Protein AF-A0A4R5JSD0-F1 (afdb_monomer_lite)

Sequence (89 aa):
MATKAWWILKHPPLFNVRAGIRAEDALVHASLYLKCASATIPKAVQYTQEPGRGFAWSTQHSVEMAKALIDALLDGIEERQLNAKQFGM

Foldseek 3Di:
DDPDPPDDDPDDPPDDDPPPDDPLVVLVVLLVVLVVLLVCLVVVLVVDDPPVNVVSVVVNVVSVVVNVVSVVVNVVVVVVVVVCVVVPD

Structure (mmCIF, N/CA/C/O backbone):
data_AF-A0A4R5JSD0-F1
#
_entry.id   AF-A0A4R5JSD0-F1
#
loop_
_atom_site.group_PDB
_atom_site.id
_atom_site.type_symbol
_atom_site.label_atom_id
_atom_site.label_alt_id
_atom_site.label_comp_id
_atom_site.label_asym_id
_atom_site.label_entity_id
_atom_site.label_seq_id
_atom_site.pdbx_PDB_ins_code
_atom_site.Cartn_x
_atom_site.Cartn_y
_atom_site.Cartn_z
_atom_site.occupancy
_atom_site.B_iso_or_equiv
_atom_site.auth_seq_id
_atom_site.auth_comp_id
_atom_site.auth_asym_id
_atom_site.auth_atom_id
_atom_site.pdbx_PDB_model_num
ATOM 1 N N . MET A 1 1 ? -28.025 26.028 -12.588 1.00 40.84 1 MET A N 1
ATOM 2 C CA . MET A 1 1 ? -26.865 25.644 -13.419 1.00 40.84 1 MET A CA 1
ATOM 3 C C . MET A 1 1 ? -25.816 25.014 -12.509 1.00 40.84 1 MET A C 1
ATOM 5 O O . MET A 1 1 ? -25.156 25.736 -11.781 1.00 40.84 1 MET A O 1
ATOM 9 N N . ALA A 1 2 ? -25.752 23.680 -12.453 1.00 38.00 2 ALA A N 1
ATOM 10 C CA . ALA A 1 2 ? -24.710 22.931 -11.741 1.00 38.00 2 ALA A CA 1
ATOM 11 C C . ALA A 1 2 ? -24.625 21.518 -12.342 1.00 38.00 2 ALA A C 1
ATOM 13 O O . ALA A 1 2 ? -25.413 20.633 -12.011 1.00 38.00 2 ALA A O 1
ATOM 14 N N . THR A 1 3 ? -23.701 21.323 -13.278 1.00 47.84 3 THR A N 1
ATOM 15 C CA . THR A 1 3 ? -23.378 20.019 -13.865 1.00 47.84 3 THR A CA 1
ATOM 16 C C . THR A 1 3 ? -22.555 19.220 -12.857 1.00 47.84 3 THR A C 1
ATOM 18 O O . THR A 1 3 ? -21.337 19.360 -12.781 1.00 47.84 3 THR A O 1
ATOM 21 N N . LYS A 1 4 ? -23.229 18.401 -12.042 1.00 50.81 4 LYS A N 1
ATOM 22 C CA . LYS A 1 4 ? -22.566 17.411 -11.186 1.00 50.81 4 LYS A CA 1
ATOM 23 C C . LYS A 1 4 ? -21.938 16.341 -12.085 1.00 50.81 4 LYS A C 1
ATOM 25 O O . LYS A 1 4 ? -22.640 15.650 -12.817 1.00 50.81 4 LYS A O 1
ATOM 30 N N . ALA A 1 5 ? -20.613 16.250 -12.052 1.00 49.16 5 ALA A N 1
ATOM 31 C CA . ALA A 1 5 ? -19.821 15.251 -12.754 1.00 49.16 5 ALA A CA 1
ATOM 32 C C . ALA A 1 5 ? -20.037 13.868 -12.113 1.00 49.16 5 ALA A C 1
ATOM 34 O O . ALA A 1 5 ? -19.333 13.471 -11.191 1.00 49.16 5 ALA A O 1
ATOM 35 N N . TRP A 1 6 ? -21.041 13.138 -12.600 1.00 49.22 6 TRP A N 1
ATOM 36 C CA . TRP A 1 6 ? -21.410 11.791 -12.145 1.00 49.22 6 TRP A CA 1
ATOM 37 C C . TRP A 1 6 ? -20.497 10.667 -12.669 1.00 49.22 6 TRP A C 1
ATOM 39 O O . TRP A 1 6 ? -20.776 9.495 -12.436 1.00 49.22 6 TRP A O 1
ATOM 49 N N . TRP A 1 7 ? -19.409 10.985 -13.372 1.00 48.38 7 TRP A N 1
ATOM 50 C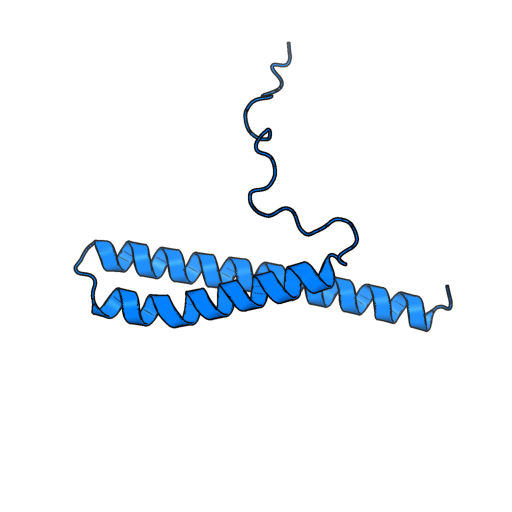 CA . TRP A 1 7 ? -18.700 9.994 -14.192 1.00 48.38 7 TRP A CA 1
ATOM 51 C C . TRP A 1 7 ? -17.440 9.395 -13.560 1.00 48.38 7 TRP A C 1
ATOM 53 O O . TRP A 1 7 ? -16.922 8.426 -14.097 1.00 48.38 7 TRP A O 1
ATOM 63 N N . ILE A 1 8 ? -16.939 9.917 -12.435 1.00 51.59 8 ILE A N 1
ATOM 64 C CA . ILE A 1 8 ? -15.597 9.521 -11.956 1.00 51.59 8 ILE A CA 1
ATOM 65 C C . ILE A 1 8 ? -15.629 8.396 -10.896 1.00 51.59 8 ILE A C 1
ATOM 67 O O . ILE A 1 8 ? -14.597 7.805 -10.608 1.00 51.59 8 ILE A O 1
ATOM 71 N N . LEU A 1 9 ? -16.786 8.012 -10.335 1.00 53.38 9 LEU A N 1
ATOM 72 C CA . LEU A 1 9 ? -16.832 7.075 -9.190 1.00 53.38 9 LEU A CA 1
ATOM 73 C C . LEU A 1 9 ? -17.934 5.996 -9.281 1.00 53.38 9 LEU A C 1
ATOM 75 O O . LEU A 1 9 ? -18.702 5.800 -8.343 1.00 53.38 9 LEU A O 1
ATOM 79 N N . LYS A 1 10 ? -18.024 5.263 -10.401 1.00 52.75 10 LYS A N 1
ATOM 80 C CA . LYS A 1 10 ? -18.880 4.058 -10.517 1.00 52.75 10 LYS A CA 1
ATOM 81 C C . LYS A 1 10 ? -18.134 2.819 -11.028 1.00 52.75 10 LYS A C 1
ATOM 83 O O . LYS A 1 10 ? -18.665 2.048 -11.820 1.00 52.75 10 LYS A O 1
ATOM 88 N N . HIS A 1 11 ? -16.924 2.582 -10.534 1.00 55.09 11 HIS A N 1
ATOM 89 C CA . HIS A 1 11 ? -16.362 1.233 -10.574 1.00 55.09 11 HIS A CA 1
ATOM 90 C C . HIS A 1 11 ? -16.576 0.585 -9.205 1.00 55.09 11 HIS A C 1
ATOM 92 O O . HIS A 1 11 ? -16.165 1.174 -8.202 1.00 55.09 11 HIS A O 1
ATOM 98 N N . PRO A 1 12 ? -17.236 -0.590 -9.128 1.00 53.62 12 PRO A N 1
ATOM 99 C CA . PRO A 1 12 ? -17.154 -1.426 -7.939 1.00 53.62 12 PRO A CA 1
ATOM 100 C C . PRO A 1 12 ? -15.675 -1.566 -7.558 1.00 53.62 12 PRO A C 1
ATOM 102 O O . PRO A 1 12 ? -14.849 -1.729 -8.463 1.00 53.62 12 PRO A O 1
ATOM 105 N N . PRO A 1 13 ? -15.315 -1.446 -6.271 1.00 57.34 13 PRO A N 1
ATOM 106 C CA . PRO A 1 13 ? -13.919 -1.503 -5.868 1.00 57.34 13 PRO A CA 1
ATOM 107 C C . PRO A 1 13 ? -13.300 -2.807 -6.377 1.00 57.34 13 PRO A C 1
ATOM 109 O O . PRO A 1 13 ? -13.847 -3.886 -6.153 1.00 57.34 13 PRO A O 1
ATOM 112 N N . LEU A 1 14 ? -12.165 -2.691 -7.076 1.00 48.50 14 LEU A N 1
ATOM 113 C CA . LEU A 1 14 ? -11.430 -3.823 -7.658 1.00 48.50 14 LEU A CA 1
ATOM 114 C C . LEU A 1 14 ? -11.112 -4.895 -6.601 1.00 48.50 14 LEU A C 1
ATOM 116 O O . LEU A 1 14 ? -11.077 -6.085 -6.899 1.00 48.50 14 LEU A O 1
ATOM 120 N N . PHE A 1 15 ? -10.947 -4.457 -5.353 1.00 53.53 15 PHE A N 1
ATOM 121 C CA . PHE A 1 15 ? -10.815 -5.300 -4.179 1.00 53.53 15 PHE A CA 1
ATOM 122 C C . PHE A 1 15 ? -12.013 -5.050 -3.263 1.00 53.53 15 PHE A C 1
ATOM 124 O O . PHE A 1 15 ? -12.077 -4.033 -2.573 1.00 53.53 15 PHE A O 1
ATOM 131 N N . ASN A 1 16 ? -12.976 -5.971 -3.253 1.00 58.09 16 ASN A N 1
ATOM 132 C CA . ASN A 1 16 ? -13.990 -5.991 -2.209 1.00 58.09 16 ASN A CA 1
ATOM 133 C C . ASN A 1 16 ? -13.428 -6.807 -1.045 1.00 58.09 16 ASN A C 1
ATOM 135 O O . ASN A 1 16 ? -13.346 -8.035 -1.116 1.00 58.09 16 ASN A O 1
ATOM 139 N N . VAL A 1 17 ? -12.989 -6.123 0.010 1.00 59.66 17 VAL A N 1
ATOM 140 C CA . VAL A 1 17 ? -12.671 -6.789 1.270 1.00 59.66 17 VAL A CA 1
ATOM 141 C C . VAL A 1 17 ? -13.959 -7.484 1.717 1.00 59.66 17 VAL A C 1
ATOM 143 O O . VAL A 1 17 ? -15.012 -6.850 1.770 1.00 59.66 17 VAL A O 1
ATOM 146 N N . ARG A 1 18 ? -13.906 -8.798 1.968 1.00 63.22 18 ARG A N 1
ATOM 147 C CA . ARG A 1 18 ? -15.073 -9.590 2.386 1.00 63.22 18 ARG A CA 1
ATOM 148 C C . ARG A 1 18 ? -15.840 -8.822 3.468 1.00 63.22 18 ARG A C 1
ATOM 150 O O . ARG A 1 18 ? -15.232 -8.397 4.450 1.00 63.22 18 ARG A O 1
ATOM 157 N N . ALA A 1 19 ? -17.148 -8.632 3.285 1.00 61.09 19 ALA A N 1
ATOM 158 C CA . ALA A 1 19 ? -17.966 -7.943 4.279 1.00 61.09 19 ALA A CA 1
ATOM 159 C C . ALA A 1 19 ? -17.736 -8.574 5.665 1.00 61.09 19 ALA A C 1
ATOM 161 O O . ALA A 1 19 ? -17.803 -9.797 5.812 1.00 61.09 19 ALA A O 1
ATOM 162 N N . GLY A 1 20 ? -17.407 -7.735 6.652 1.00 64.88 20 GLY A N 1
ATOM 163 C CA . GLY A 1 20 ? -17.093 -8.159 8.019 1.00 64.88 20 GLY A CA 1
ATOM 164 C C . GLY A 1 20 ? -15.603 -8.275 8.366 1.00 64.88 20 GLY A C 1
ATOM 165 O O . GLY A 1 20 ? -15.298 -8.558 9.519 1.00 64.88 20 GLY A O 1
ATOM 166 N N . ILE A 1 21 ? -14.673 -8.042 7.435 1.00 72.12 21 ILE A N 1
ATOM 167 C CA . ILE A 1 21 ? -13.249 -7.881 7.782 1.00 7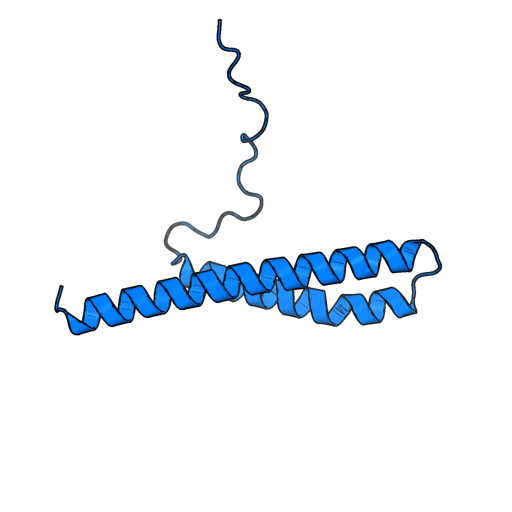2.12 21 ILE A CA 1
ATOM 168 C C . ILE A 1 21 ? -13.026 -6.463 8.317 1.00 72.12 21 ILE A C 1
ATOM 170 O O . ILE A 1 21 ? -13.575 -5.492 7.786 1.00 72.12 21 ILE A O 1
ATOM 174 N N . ARG A 1 22 ? -12.221 -6.335 9.376 1.00 80.38 22 ARG A N 1
ATOM 175 C CA . ARG A 1 22 ? -11.904 -5.033 9.970 1.00 80.38 22 ARG A CA 1
ATOM 176 C C . ARG A 1 22 ? -11.037 -4.239 8.993 1.00 80.38 22 ARG A C 1
ATOM 178 O O . ARG A 1 22 ? -10.160 -4.792 8.335 1.00 80.38 22 ARG A O 1
ATOM 185 N N . ALA A 1 23 ? -11.263 -2.929 8.914 1.00 83.69 23 ALA A N 1
ATOM 186 C CA . ALA A 1 23 ? -10.488 -2.057 8.028 1.00 83.69 23 ALA A CA 1
ATOM 187 C C . ALA A 1 23 ? -8.973 -2.144 8.302 1.00 83.69 23 ALA A C 1
ATOM 189 O O . ALA A 1 23 ? -8.182 -2.133 7.367 1.00 83.69 23 ALA A O 1
ATOM 190 N N . GLU A 1 24 ? -8.590 -2.303 9.570 1.00 88.25 24 GLU A N 1
ATOM 191 C CA . GLU A 1 24 ? -7.211 -2.524 10.019 1.00 88.25 24 GLU A CA 1
ATOM 192 C C . GLU A 1 24 ? -6.573 -3.754 9.354 1.00 88.25 24 GLU A C 1
ATOM 194 O O . GLU A 1 24 ? -5.521 -3.634 8.732 1.00 88.25 24 GLU A O 1
ATOM 199 N N . ASP A 1 25 ? -7.248 -4.908 9.375 1.00 87.06 25 ASP A N 1
ATOM 200 C CA . ASP A 1 25 ? -6.733 -6.148 8.777 1.00 87.06 25 ASP A CA 1
ATOM 201 C C . ASP A 1 25 ? -6.512 -5.973 7.262 1.00 87.06 25 ASP A C 1
ATOM 203 O O . ASP A 1 25 ? -5.494 -6.389 6.704 1.00 87.06 25 ASP A O 1
ATOM 207 N N . ALA A 1 26 ? -7.441 -5.290 6.583 1.00 88.88 26 ALA A N 1
ATOM 208 C CA . ALA A 1 26 ? -7.310 -4.975 5.163 1.00 88.88 26 ALA A CA 1
ATOM 209 C C . ALA A 1 26 ? -6.121 -4.041 4.873 1.00 88.88 26 ALA A C 1
ATOM 211 O O . ALA A 1 26 ? -5.390 -4.261 3.903 1.00 88.88 26 ALA A O 1
ATOM 212 N N . LEU A 1 27 ? -5.904 -3.025 5.714 1.00 91.75 27 LEU A N 1
ATOM 213 C CA . LEU A 1 27 ? -4.778 -2.097 5.602 1.00 91.75 27 LEU A CA 1
ATOM 214 C C . LEU A 1 27 ? -3.434 -2.797 5.852 1.00 91.75 27 LEU A C 1
ATOM 216 O O . LEU A 1 27 ? -2.477 -2.545 5.118 1.00 91.75 27 LEU A O 1
ATOM 220 N N . VAL A 1 28 ? -3.365 -3.739 6.797 1.00 91.38 28 VAL A N 1
ATOM 221 C CA . VAL A 1 28 ? -2.171 -4.573 7.027 1.00 91.38 28 VAL A CA 1
ATOM 222 C C . VAL A 1 28 ? -1.816 -5.376 5.772 1.00 91.38 28 VAL A C 1
ATOM 224 O O . VAL A 1 28 ? -0.660 -5.375 5.337 1.00 91.38 28 VAL A O 1
ATOM 227 N N . HIS A 1 29 ? -2.802 -6.015 5.134 1.00 90.62 29 HIS A N 1
ATOM 228 C CA . HIS A 1 29 ? -2.580 -6.743 3.882 1.00 90.62 29 HIS A CA 1
ATOM 229 C C . HIS A 1 29 ? -2.161 -5.820 2.732 1.00 90.62 29 HIS A C 1
ATOM 231 O O . HIS A 1 29 ? -1.250 -6.156 1.974 1.00 90.62 29 HIS A O 1
ATOM 237 N N . ALA A 1 30 ? -2.770 -4.639 2.615 1.00 92.50 30 ALA A N 1
ATOM 238 C CA . ALA A 1 30 ? -2.375 -3.650 1.618 1.00 92.50 30 ALA A CA 1
ATOM 239 C C . ALA A 1 30 ? -0.923 -3.173 1.827 1.00 92.50 30 ALA A C 1
ATOM 241 O O . ALA A 1 30 ? -0.149 -3.137 0.869 1.00 92.50 30 ALA A O 1
ATOM 242 N N . SER A 1 31 ? -0.511 -2.905 3.074 1.00 94.00 31 SER A N 1
ATOM 243 C CA . SER A 1 31 ? 0.879 -2.561 3.416 1.00 94.00 31 SER A CA 1
ATOM 244 C C . SER A 1 31 ? 1.847 -3.689 3.036 1.00 94.00 31 SER A C 1
ATOM 246 O O . SER A 1 31 ? 2.919 -3.431 2.483 1.00 94.00 31 SER A O 1
ATOM 248 N N . LEU A 1 32 ? 1.462 -4.955 3.250 1.00 93.62 32 LEU A N 1
ATOM 249 C CA . LEU A 1 32 ? 2.253 -6.112 2.821 1.00 93.62 32 LEU A CA 1
ATOM 250 C C . LEU A 1 32 ? 2.436 -6.154 1.295 1.00 93.62 32 LEU A C 1
ATOM 252 O O . LEU A 1 32 ? 3.563 -6.324 0.831 1.00 93.62 32 LEU A O 1
ATOM 256 N N . TYR A 1 33 ? 1.375 -5.944 0.510 1.00 93.88 33 TYR A N 1
ATOM 257 C CA . TYR A 1 33 ? 1.484 -5.917 -0.953 1.00 93.88 33 TYR A CA 1
ATOM 258 C C . TYR A 1 33 ? 2.388 -4.788 -1.454 1.00 93.88 33 TYR A C 1
ATOM 260 O O . TYR A 1 33 ? 3.190 -5.007 -2.362 1.00 93.88 33 TYR A O 1
ATOM 268 N N . LEU A 1 34 ? 2.324 -3.607 -0.834 1.00 96.12 34 LEU A N 1
ATOM 269 C CA . LEU A 1 34 ? 3.216 -2.495 -1.172 1.00 96.12 34 LEU A CA 1
ATOM 270 C C . LEU A 1 34 ? 4.679 -2.803 -0.822 1.00 96.12 34 LEU A C 1
ATOM 272 O O . LEU A 1 34 ? 5.570 -2.489 -1.610 1.00 96.12 34 LEU A O 1
ATOM 276 N N . LYS A 1 35 ? 4.945 -3.488 0.300 1.00 94.31 35 LYS A N 1
ATOM 277 C CA . LYS A 1 35 ? 6.296 -3.989 0.623 1.00 94.31 35 LYS A CA 1
ATOM 278 C C . LYS A 1 35 ? 6.796 -4.967 -0.441 1.00 94.31 35 LYS A C 1
ATOM 280 O O . LYS A 1 35 ? 7.937 -4.852 -0.884 1.00 94.31 35 LYS A O 1
ATOM 285 N N . CYS A 1 36 ? 5.949 -5.900 -0.881 1.00 94.75 36 CYS A N 1
ATOM 286 C CA . CYS A 1 36 ? 6.294 -6.829 -1.956 1.00 94.75 36 CYS A CA 1
ATOM 287 C C . CYS A 1 36 ? 6.604 -6.090 -3.265 1.00 94.75 36 CYS A C 1
ATOM 289 O O . CYS A 1 36 ? 7.629 -6.366 -3.883 1.00 94.75 36 CYS A O 1
ATOM 291 N N . ALA A 1 37 ? 5.773 -5.121 -3.658 1.00 94.81 37 ALA A N 1
ATOM 292 C CA . ALA A 1 37 ? 6.006 -4.308 -4.850 1.00 94.81 37 ALA A CA 1
ATOM 293 C C . ALA A 1 37 ? 7.352 -3.565 -4.765 1.00 94.81 37 ALA A C 1
ATOM 295 O O . ALA A 1 37 ? 8.188 -3.713 -5.658 1.00 94.81 37 ALA A O 1
ATOM 296 N N . SER A 1 38 ? 7.609 -2.880 -3.647 1.00 94.88 38 SER A N 1
ATOM 297 C CA . SER A 1 38 ? 8.861 -2.158 -3.383 1.00 94.88 38 SER A CA 1
ATOM 298 C C . SER A 1 38 ? 10.101 -3.063 -3.465 1.00 94.88 38 SER A C 1
ATOM 300 O O . SER A 1 38 ? 11.127 -2.671 -4.010 1.00 94.88 38 SER A O 1
ATOM 302 N N . ALA A 1 39 ? 10.006 -4.325 -3.033 1.00 94.50 39 ALA A N 1
ATOM 303 C CA . ALA A 1 39 ? 11.109 -5.284 -3.147 1.00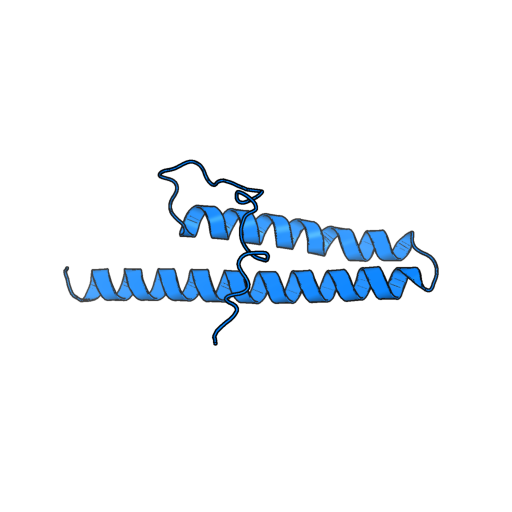 94.50 39 ALA A CA 1
ATOM 304 C C . ALA A 1 39 ? 11.389 -5.755 -4.592 1.00 94.50 39 ALA A C 1
ATOM 306 O O . ALA A 1 39 ? 12.475 -6.267 -4.883 1.00 94.50 39 ALA A O 1
ATOM 307 N N . THR A 1 40 ? 10.419 -5.623 -5.502 1.00 94.50 40 THR A N 1
ATOM 308 C CA . THR A 1 40 ? 10.533 -6.105 -6.892 1.00 94.50 40 THR A CA 1
ATOM 309 C C . THR A 1 40 ? 10.979 -5.032 -7.878 1.00 94.50 40 THR A C 1
ATOM 311 O O . THR A 1 40 ? 11.676 -5.352 -8.841 1.00 94.50 40 THR A O 1
ATOM 314 N N . ILE A 1 41 ? 10.651 -3.762 -7.638 1.00 93.81 41 ILE A N 1
ATOM 315 C CA . ILE A 1 41 ? 10.948 -2.672 -8.576 1.00 93.81 41 ILE A CA 1
ATOM 316 C C . ILE A 1 41 ? 12.460 -2.443 -8.772 1.00 93.81 41 ILE A C 1
ATOM 318 O O . ILE A 1 41 ? 12.873 -2.332 -9.928 1.00 93.81 41 ILE A O 1
ATOM 322 N N . PRO A 1 42 ? 13.332 -2.486 -7.739 1.00 93.06 42 PRO A N 1
ATOM 323 C CA . PRO A 1 42 ? 14.780 -2.405 -7.944 1.00 93.06 42 PRO A CA 1
ATOM 324 C C . PRO A 1 42 ? 15.317 -3.515 -8.852 1.00 93.06 42 PRO A C 1
ATOM 326 O O . PRO A 1 42 ? 16.235 -3.283 -9.636 1.00 93.06 42 PRO A O 1
ATOM 329 N N . LYS A 1 43 ? 14.720 -4.715 -8.795 1.00 93.56 43 LYS A N 1
ATOM 330 C CA . LYS A 1 43 ? 15.048 -5.805 -9.723 1.00 93.56 43 LYS A CA 1
ATOM 331 C C . LYS A 1 43 ? 14.540 -5.483 -11.124 1.00 93.56 43 LYS A C 1
ATOM 333 O O . LYS A 1 43 ? 15.292 -5.641 -12.074 1.00 93.56 43 LYS A O 1
ATOM 338 N N . ALA A 1 44 ? 13.318 -4.971 -11.268 1.00 91.81 44 ALA A N 1
ATOM 339 C CA . ALA A 1 44 ? 12.771 -4.574 -12.567 1.00 91.81 44 ALA A CA 1
ATOM 340 C C . ALA A 1 44 ? 13.640 -3.516 -13.277 1.00 91.81 44 ALA A C 1
ATOM 342 O O . ALA A 1 44 ? 13.868 -3.618 -14.483 1.00 91.81 44 ALA A O 1
ATOM 343 N N . VAL A 1 45 ? 14.208 -2.557 -12.535 1.00 94.44 45 VAL A N 1
ATOM 344 C CA . VAL A 1 45 ? 15.139 -1.545 -13.070 1.00 94.44 45 VAL A CA 1
ATOM 345 C C . VAL A 1 45 ? 16.378 -2.185 -13.712 1.00 94.44 45 VAL A C 1
ATOM 347 O O . VAL A 1 45 ? 16.838 -1.706 -14.750 1.00 94.44 45 VAL A O 1
ATOM 350 N N . GLN A 1 46 ? 16.894 -3.287 -13.153 1.00 93.94 46 GLN A N 1
ATOM 351 C CA . GLN A 1 46 ? 18.069 -3.991 -13.692 1.00 93.94 46 GLN A CA 1
ATOM 352 C C . GLN A 1 46 ? 17.812 -4.580 -15.086 1.00 93.94 46 GLN A C 1
ATOM 354 O O . GLN A 1 46 ? 18.734 -4.645 -15.895 1.00 93.94 46 GLN A O 1
ATOM 359 N N . TYR A 1 47 ? 16.566 -4.959 -15.383 1.00 93.69 47 TYR A N 1
ATOM 360 C CA . TYR A 1 47 ? 16.163 -5.552 -16.664 1.00 93.69 47 TYR A CA 1
ATOM 361 C C . TYR A 1 47 ? 15.529 -4.545 -17.635 1.00 93.69 47 TYR A C 1
ATOM 363 O O . TYR A 1 47 ? 15.098 -4.928 -18.721 1.00 93.69 47 TYR A O 1
ATOM 371 N N . THR A 1 48 ? 15.470 -3.262 -17.268 1.00 94.56 48 THR A N 1
ATOM 372 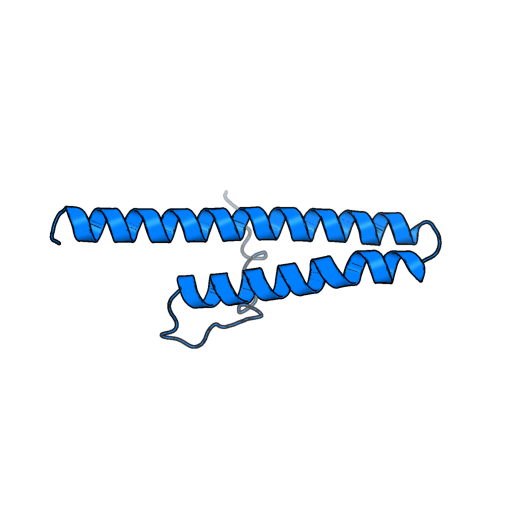C CA . THR A 1 48 ? 14.824 -2.215 -18.069 1.00 94.56 48 THR A CA 1
ATOM 373 C C . THR A 1 48 ? 15.865 -1.253 -18.642 1.00 94.56 48 THR A C 1
ATOM 375 O O . THR A 1 48 ? 16.766 -0.811 -17.928 1.00 94.56 48 THR A O 1
ATOM 378 N N . GLN A 1 49 ? 15.738 -0.917 -19.929 1.00 93.75 49 GLN A N 1
ATOM 379 C CA . GLN A 1 49 ? 16.555 0.106 -20.596 1.00 93.75 49 GLN A CA 1
ATOM 380 C C . GLN A 1 49 ? 15.923 1.498 -20.462 1.00 93.75 49 GLN A C 1
ATOM 382 O O . GLN A 1 49 ? 14.734 1.626 -20.167 1.00 93.75 49 GLN A O 1
ATOM 387 N N . GLU A 1 50 ? 16.697 2.553 -20.704 1.00 92.69 50 GLU A N 1
ATOM 388 C CA . GLU A 1 50 ? 16.148 3.913 -20.767 1.00 92.69 50 GLU A CA 1
ATOM 389 C C . GLU A 1 50 ? 15.192 4.086 -21.962 1.00 92.69 50 GLU A C 1
ATOM 391 O O . GLU A 1 50 ? 15.427 3.489 -23.016 1.00 92.69 50 GLU A O 1
ATOM 396 N N . PRO A 1 51 ? 14.111 4.884 -21.830 1.00 88.94 51 PRO A N 1
ATOM 397 C CA . PRO A 1 51 ? 13.716 5.706 -20.670 1.00 88.94 51 PRO A CA 1
ATOM 398 C C . PRO A 1 51 ? 12.907 4.948 -19.596 1.00 88.94 51 PRO A C 1
ATOM 400 O O . PRO A 1 51 ? 12.429 5.538 -18.626 1.00 88.94 51 PRO A O 1
ATOM 403 N N . GLY A 1 52 ? 12.709 3.636 -19.762 1.00 91.81 52 GLY A N 1
ATOM 404 C CA . GLY A 1 52 ? 11.821 2.827 -18.925 1.00 91.81 52 GLY A CA 1
ATOM 405 C C . GLY A 1 52 ? 12.220 2.759 -17.448 1.00 91.81 52 GLY A C 1
ATOM 406 O O . GLY A 1 52 ? 11.360 2.561 -16.588 1.00 91.81 52 GLY A O 1
ATOM 407 N N . ARG A 1 53 ? 13.499 2.990 -17.122 1.00 94.31 53 ARG A N 1
ATOM 408 C CA . ARG A 1 53 ? 13.958 3.070 -15.727 1.00 94.31 53 ARG A CA 1
ATOM 409 C C . ARG A 1 53 ? 13.326 4.240 -14.983 1.00 94.31 53 ARG A C 1
ATOM 411 O O . ARG A 1 53 ? 12.973 4.078 -13.819 1.00 94.31 53 ARG A O 1
ATOM 418 N N . GLY A 1 54 ? 13.115 5.377 -15.649 1.00 94.44 54 GLY A N 1
ATOM 419 C CA . GLY A 1 54 ? 12.411 6.521 -15.064 1.00 94.44 54 GLY A CA 1
ATOM 420 C C . GLY A 1 54 ? 10.986 6.167 -14.627 1.00 94.44 54 GLY A C 1
ATOM 421 O O . GLY A 1 54 ? 10.566 6.526 -13.527 1.00 94.44 54 GLY A O 1
ATOM 422 N N . PHE A 1 55 ? 10.263 5.380 -15.430 1.00 94.31 55 PHE A N 1
ATOM 423 C CA . PHE A 1 55 ? 8.921 4.903 -15.074 1.00 94.31 55 PHE A CA 1
ATOM 424 C C . PHE A 1 55 ? 8.941 3.923 -13.897 1.00 94.31 55 PHE A C 1
ATOM 426 O O . PHE A 1 55 ? 8.093 4.012 -13.005 1.00 94.31 55 PHE A O 1
ATOM 433 N N . ALA A 1 56 ? 9.926 3.023 -13.852 1.00 94.50 56 ALA A N 1
ATOM 434 C CA . ALA A 1 56 ? 10.101 2.107 -12.730 1.00 94.50 56 ALA A CA 1
ATOM 435 C C . ALA A 1 56 ? 10.391 2.868 -11.422 1.00 94.50 56 ALA A C 1
ATOM 437 O O . ALA A 1 56 ? 9.734 2.619 -10.414 1.00 94.50 56 ALA A O 1
ATOM 438 N N . TRP A 1 57 ? 11.281 3.864 -11.444 1.00 93.69 57 TRP A N 1
ATOM 439 C CA . TRP A 1 57 ? 11.556 4.709 -10.276 1.00 93.69 57 TRP A CA 1
ATOM 440 C C . TRP A 1 57 ? 10.359 5.563 -9.851 1.00 93.69 57 TRP A C 1
ATOM 442 O O . TRP A 1 57 ? 10.077 5.679 -8.660 1.00 93.69 57 TRP A O 1
ATOM 452 N N . SER A 1 58 ? 9.602 6.112 -10.802 1.00 95.38 58 SER A N 1
ATOM 453 C CA . SER A 1 58 ? 8.357 6.829 -10.496 1.00 95.38 58 SER A CA 1
ATOM 454 C C . SER A 1 58 ? 7.319 5.913 -9.829 1.00 95.38 58 SER A C 1
ATOM 456 O O . SER A 1 58 ? 6.637 6.316 -8.881 1.00 95.38 58 SER A O 1
ATOM 458 N N . THR A 1 59 ? 7.255 4.650 -10.259 1.00 95.25 59 THR A N 1
ATOM 459 C CA . THR A 1 59 ? 6.403 3.630 -9.635 1.00 95.25 59 THR A CA 1
ATOM 460 C C . THR A 1 59 ? 6.879 3.302 -8.220 1.00 95.25 59 THR A C 1
ATOM 462 O O . THR A 1 59 ? 6.055 3.258 -7.311 1.00 95.25 59 THR A O 1
ATOM 465 N N . GLN A 1 60 ? 8.193 3.144 -8.006 1.00 95.56 60 GLN A N 1
ATOM 466 C CA . GLN A 1 60 ? 8.779 2.926 -6.676 1.00 95.56 60 GLN A CA 1
ATOM 467 C C . GLN A 1 60 ? 8.361 4.030 -5.707 1.00 95.56 60 GLN A C 1
ATOM 469 O O . GLN A 1 60 ? 7.839 3.745 -4.632 1.00 95.56 60 GLN A O 1
ATOM 474 N N . HIS A 1 61 ? 8.522 5.286 -6.120 1.00 96.12 61 HIS A N 1
ATOM 475 C CA . HIS A 1 61 ? 8.169 6.423 -5.282 1.00 96.12 61 HIS A CA 1
ATOM 476 C C . HIS A 1 61 ? 6.667 6.456 -4.959 1.00 96.12 61 HIS A C 1
ATOM 478 O O . HIS A 1 61 ? 6.269 6.691 -3.821 1.00 96.12 61 HIS A O 1
ATOM 484 N N . SER A 1 62 ? 5.816 6.139 -5.939 1.00 97.25 62 SER A N 1
ATOM 485 C 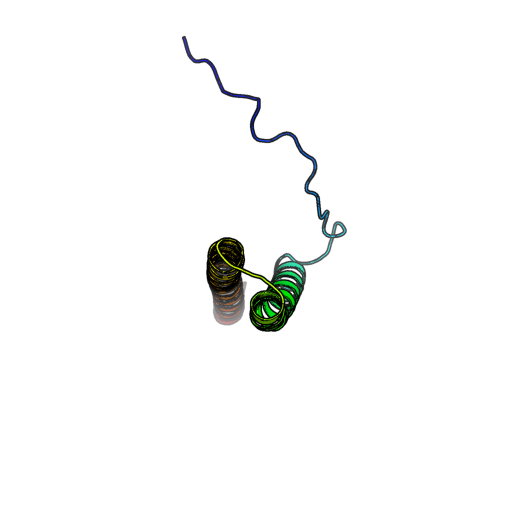CA . SER A 1 62 ? 4.366 6.044 -5.725 1.00 97.25 62 SER A CA 1
ATOM 486 C C . SER A 1 62 ? 3.998 4.945 -4.716 1.00 97.25 62 SER A C 1
ATOM 488 O O . SER A 1 62 ? 3.117 5.144 -3.880 1.00 97.25 62 SER A O 1
ATOM 490 N N . VAL A 1 63 ? 4.690 3.800 -4.757 1.00 97.12 63 VAL A N 1
ATOM 491 C CA . VAL A 1 63 ? 4.510 2.688 -3.808 1.00 97.12 63 VAL A CA 1
ATOM 492 C C . VAL A 1 63 ? 4.950 3.081 -2.398 1.00 97.12 63 VAL A C 1
ATOM 494 O O . VAL A 1 63 ? 4.238 2.794 -1.436 1.00 97.12 63 VAL A O 1
ATOM 497 N N . GLU A 1 64 ? 6.091 3.758 -2.264 1.00 95.75 64 GLU A N 1
ATOM 498 C CA . GLU A 1 64 ? 6.593 4.262 -0.980 1.00 95.75 64 GLU A CA 1
ATOM 499 C C . GLU A 1 64 ? 5.615 5.254 -0.346 1.00 95.75 64 GLU A C 1
ATOM 501 O O . GLU A 1 64 ? 5.261 5.109 0.826 1.00 95.75 64 GLU A O 1
ATOM 506 N N . MET A 1 65 ? 5.103 6.201 -1.136 1.00 97.44 65 MET A N 1
ATOM 507 C CA . MET A 1 65 ? 4.115 7.175 -0.673 1.00 97.44 65 MET A CA 1
ATOM 508 C C . MET A 1 65 ? 2.797 6.516 -0.266 1.00 97.44 65 MET A C 1
ATOM 510 O O . MET A 1 65 ? 2.253 6.830 0.793 1.00 97.44 65 MET A O 1
ATOM 514 N N . ALA A 1 66 ? 2.294 5.566 -1.060 1.00 97.44 66 ALA A N 1
ATOM 515 C CA . ALA A 1 66 ? 1.097 4.811 -0.702 1.00 97.44 66 ALA A CA 1
ATOM 516 C C . ALA A 1 66 ? 1.289 4.040 0.611 1.00 97.44 66 ALA A C 1
ATOM 518 O O . ALA A 1 66 ? 0.383 4.001 1.443 1.00 97.44 66 ALA A O 1
ATOM 519 N N . LYS A 1 67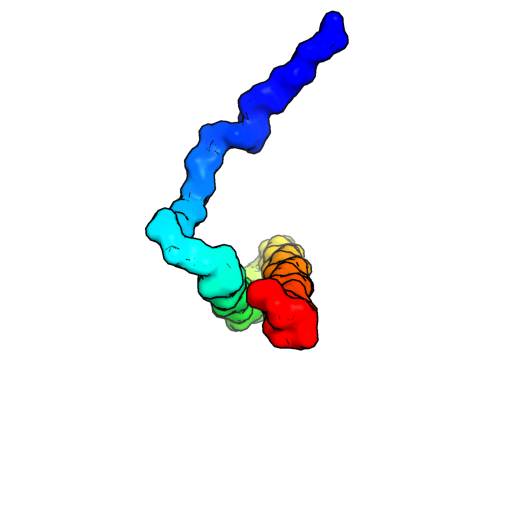 ? 2.477 3.465 0.831 1.00 95.25 67 LYS A N 1
ATOM 520 C CA . LYS A 1 67 ? 2.778 2.735 2.061 1.00 95.25 67 LYS A CA 1
ATOM 521 C C . LYS A 1 67 ? 2.792 3.674 3.265 1.00 95.25 67 LYS A C 1
ATOM 523 O O . LYS A 1 67 ? 2.165 3.350 4.266 1.00 95.25 67 LYS A O 1
ATOM 528 N N . ALA A 1 68 ? 3.445 4.829 3.150 1.00 95.88 68 ALA A N 1
ATOM 529 C CA . ALA A 1 68 ? 3.489 5.822 4.221 1.00 95.88 68 ALA A CA 1
ATOM 530 C C . ALA A 1 68 ? 2.082 6.288 4.637 1.00 95.88 68 ALA A C 1
ATOM 532 O O . ALA A 1 68 ? 1.800 6.412 5.825 1.00 95.88 68 ALA A O 1
ATOM 533 N N . LEU A 1 69 ? 1.173 6.480 3.673 1.00 97.25 69 LEU A N 1
ATOM 534 C CA . LEU A 1 69 ? -0.228 6.810 3.959 1.00 97.25 69 LEU A CA 1
ATOM 535 C C . LEU A 1 69 ? -0.955 5.682 4.704 1.00 97.25 69 LEU A C 1
ATOM 537 O O . LEU A 1 69 ? -1.720 5.955 5.624 1.00 97.25 69 LEU A O 1
ATOM 541 N N . ILE A 1 70 ? -0.734 4.423 4.315 1.00 96.50 70 ILE A N 1
ATOM 542 C CA . ILE A 1 70 ? -1.349 3.268 4.984 1.00 96.50 70 ILE A CA 1
ATOM 543 C C . ILE A 1 70 ? -0.814 3.098 6.404 1.00 96.50 70 ILE A C 1
ATOM 545 O O . ILE A 1 70 ? -1.606 2.853 7.309 1.00 96.50 70 ILE A O 1
ATOM 549 N N . ASP A 1 71 ? 0.496 3.242 6.602 1.00 94.00 71 ASP A N 1
ATOM 550 C CA . ASP A 1 71 ? 1.101 3.159 7.931 1.00 94.00 71 ASP A CA 1
ATOM 551 C C . ASP A 1 71 ? 0.517 4.253 8.847 1.00 94.00 71 ASP A C 1
ATOM 553 O O . ASP A 1 71 ? 0.023 3.940 9.922 1.00 94.00 71 ASP A O 1
ATOM 557 N N . ALA A 1 72 ? 0.410 5.500 8.370 1.00 95.25 72 ALA A N 1
ATOM 558 C CA . ALA A 1 72 ? -0.207 6.587 9.137 1.00 95.25 72 ALA A CA 1
ATOM 559 C C . ALA A 1 72 ? -1.692 6.336 9.480 1.00 95.25 72 ALA A C 1
ATOM 561 O O . ALA A 1 72 ? -2.177 6.751 10.534 1.00 95.25 72 ALA A O 1
ATOM 562 N N . LEU A 1 73 ? -2.442 5.660 8.599 1.00 95.69 73 LEU A N 1
ATOM 563 C CA . LEU A 1 73 ? -3.823 5.256 8.885 1.00 95.69 73 LEU A CA 1
ATOM 564 C C . LEU A 1 73 ? -3.893 4.162 9.955 1.00 95.69 73 LEU A C 1
ATOM 566 O O . LEU A 1 73 ? -4.804 4.197 10.781 1.00 95.69 73 LEU A O 1
ATOM 570 N N . LEU A 1 74 ? -2.967 3.199 9.930 1.00 94.19 74 LEU A N 1
ATOM 571 C CA . LEU A 1 74 ? -2.866 2.154 10.949 1.00 94.19 74 LEU A CA 1
ATOM 572 C C . LEU A 1 74 ? -2.520 2.762 12.312 1.00 94.19 74 LEU A C 1
ATOM 574 O O . LEU A 1 74 ? -3.254 2.514 13.267 1.00 94.19 74 LEU A O 1
ATOM 578 N N . ASP A 1 75 ? -1.522 3.645 12.370 1.00 94.31 75 ASP A N 1
ATOM 579 C CA . ASP A 1 75 ? -1.136 4.357 13.594 1.00 94.31 75 ASP A CA 1
ATOM 580 C C . ASP A 1 75 ? -2.339 5.113 14.195 1.00 94.31 75 ASP A C 1
ATOM 582 O O . ASP A 1 75 ? -2.666 4.969 15.373 1.00 94.31 75 ASP A O 1
ATOM 586 N N . GLY A 1 76 ? -3.099 5.840 13.366 1.00 93.94 76 GLY A N 1
ATOM 587 C CA . GLY A 1 76 ? -4.301 6.550 13.818 1.00 93.94 76 GLY A CA 1
ATOM 588 C C . GLY A 1 76 ? -5.456 5.638 14.272 1.00 93.94 76 GLY A C 1
ATOM 589 O O . GLY A 1 76 ? -6.306 6.055 15.070 1.00 93.94 76 GLY A O 1
ATOM 590 N N . ILE A 1 77 ? -5.529 4.395 13.779 1.00 92.94 77 ILE A N 1
ATOM 591 C CA . ILE A 1 77 ? -6.476 3.381 14.273 1.00 92.94 77 ILE A CA 1
ATOM 592 C C . ILE A 1 77 ? -6.024 2.874 15.644 1.00 92.94 77 ILE A C 1
ATOM 594 O O . ILE A 1 77 ? -6.854 2.791 16.555 1.00 92.94 77 ILE A O 1
ATOM 598 N N . GLU A 1 78 ? -4.736 2.568 15.803 1.00 91.56 78 GLU A N 1
ATOM 599 C CA . GLU A 1 78 ? -4.150 2.104 17.063 1.00 91.56 78 GLU A CA 1
ATOM 600 C C . GLU A 1 78 ? -4.321 3.147 18.176 1.00 91.56 78 GLU A C 1
ATOM 602 O O . GLU A 1 78 ? -4.858 2.827 19.240 1.00 91.56 78 GLU A O 1
ATOM 607 N N . GLU A 1 79 ? -3.995 4.416 17.912 1.00 92.62 79 GLU A N 1
ATOM 608 C CA . GLU A 1 79 ? -4.191 5.525 18.856 1.00 92.62 79 GLU A CA 1
ATOM 609 C C . GLU A 1 79 ? -5.648 5.639 19.323 1.00 92.62 79 GLU A C 1
ATOM 611 O O . GLU A 1 79 ? -5.934 5.783 20.515 1.00 92.62 79 GLU A O 1
ATOM 616 N N . ARG A 1 80 ? -6.608 5.529 18.395 1.00 91.00 80 ARG A N 1
ATOM 617 C CA . ARG A 1 80 ? -8.040 5.589 18.723 1.00 91.00 80 ARG A CA 1
ATOM 618 C C . ARG A 1 80 ? -8.465 4.436 19.630 1.00 91.00 80 ARG A C 1
ATOM 620 O O . ARG A 1 80 ? -9.268 4.647 20.539 1.00 91.00 80 ARG A O 1
ATOM 627 N N . GLN A 1 81 ? -7.949 3.233 19.389 1.00 88.62 81 GLN A N 1
ATOM 628 C CA . GLN A 1 81 ? -8.246 2.059 20.212 1.00 88.62 81 GLN A CA 1
ATOM 629 C C . GLN A 1 81 ? -7.637 2.174 21.612 1.00 88.62 81 GLN A C 1
ATOM 631 O O . GLN A 1 81 ? -8.291 1.807 22.588 1.00 88.62 81 GLN A O 1
ATOM 636 N N . LEU A 1 82 ? -6.411 2.693 21.724 1.00 89.06 82 LEU A N 1
ATOM 637 C CA . LEU A 1 82 ? -5.759 2.947 23.010 1.00 89.06 82 LEU A CA 1
ATOM 638 C C . LEU A 1 82 ? -6.538 3.979 23.828 1.00 89.06 82 LEU A C 1
ATOM 640 O O . LEU A 1 82 ? -6.857 3.722 24.989 1.00 89.06 82 LEU A O 1
ATOM 644 N N . ASN A 1 83 ? -6.939 5.085 23.197 1.00 89.00 83 ASN A N 1
ATOM 645 C CA . ASN A 1 83 ? -7.758 6.113 23.836 1.00 89.00 83 ASN A CA 1
ATOM 646 C C . ASN A 1 83 ? -9.103 5.543 24.316 1.00 89.00 83 ASN A C 1
ATOM 648 O O . ASN A 1 83 ? -9.485 5.756 25.463 1.00 89.00 83 ASN A O 1
ATOM 652 N N . ALA A 1 84 ? -9.800 4.757 23.491 1.00 86.50 84 ALA A N 1
ATOM 653 C CA . ALA A 1 84 ? -11.063 4.130 23.890 1.00 86.50 84 ALA A CA 1
ATOM 654 C C . ALA A 1 84 ? -10.903 3.209 25.116 1.00 86.50 84 ALA A C 1
ATOM 656 O O . ALA A 1 84 ? -11.706 3.270 26.046 1.00 86.50 84 ALA A O 1
ATOM 657 N N . LYS A 1 85 ? -9.828 2.408 25.159 1.00 82.12 85 LYS A N 1
ATOM 658 C CA . LYS A 1 85 ? -9.516 1.530 26.299 1.00 82.12 85 LYS A CA 1
ATOM 659 C C . LYS A 1 85 ? -9.172 2.311 27.570 1.00 82.12 85 LYS A C 1
ATOM 661 O O . LYS A 1 85 ? -9.533 1.874 28.658 1.00 82.12 85 LYS A O 1
ATOM 666 N N . GLN A 1 86 ? -8.485 3.447 27.448 1.00 76.75 86 GLN A N 1
ATOM 667 C CA . GLN A 1 86 ? -8.067 4.267 28.588 1.00 76.75 86 GLN A CA 1
ATOM 668 C C . GLN A 1 86 ? -9.234 5.016 29.250 1.00 76.75 86 GLN A C 1
ATOM 670 O O . GLN A 1 86 ? -9.197 5.244 30.458 1.00 76.75 86 GLN A O 1
ATOM 675 N N . PHE A 1 87 ? -10.271 5.370 28.485 1.00 74.94 87 PHE A N 1
ATOM 676 C CA . PHE A 1 87 ? -11.431 6.122 28.981 1.00 74.94 87 PHE A CA 1
ATOM 677 C C . PHE A 1 87 ? -12.680 5.269 29.263 1.00 74.94 87 PHE A C 1
ATOM 679 O O . PHE A 1 87 ? -13.701 5.824 29.660 1.00 74.94 87 PHE A O 1
ATOM 686 N N . GLY A 1 88 ? -12.604 3.940 29.127 1.00 64.38 88 GLY A N 1
ATOM 687 C CA . GLY A 1 88 ? -13.636 3.020 29.618 1.00 64.38 88 GLY A CA 1
ATOM 688 C C . GLY A 1 88 ? -15.014 3.172 28.961 1.00 64.38 88 GLY A C 1
ATOM 689 O O . GLY A 1 88 ? -16.019 3.132 29.671 1.00 64.38 88 GLY A O 1
ATOM 690 N N . MET A 1 89 ? -15.059 3.353 27.635 1.00 54.75 89 MET A N 1
ATOM 691 C CA . MET A 1 89 ? -16.280 3.130 26.838 1.00 54.75 89 MET A CA 1
ATOM 692 C C . MET A 1 89 ? -16.402 1.673 26.399 1.00 54.75 89 MET A C 1
ATOM 694 O O . MET A 1 89 ? -15.359 1.069 26.059 1.00 54.75 89 MET A O 1
#

Secondary structure (DSSP, 8-state):
-----TTSS-SPPSS---TT--HHHHHHHHHHHHHHHHHHHHHHHHT--TTHHHHHHHHHHHHHHHHHHHHHHHHHHHHHHHHHHHHT-

pLDDT: mean 82.59, std 17.6, range [38.0, 97.44]

Radius of gyration: 18.68 Å; chains: 1; bounding box: 45×35×50 Å